Protein AF-A0A356AZB9-F1 (afdb_monomer)

Mean predicted aligned error: 3.74 Å

pLDDT: mean 94.01, std 7.33, range [45.84, 98.81]

Secondary structure (DSSP, 8-state):
-----EEEEEEEEETTEEEEEEEESSSS-EEEEEEETTEEEEEEEE--SS-EEEEEE-TTS-EEEEEETTSEEEEEETT--EEEEEE-SS-EEEEEEETTEEEEEESSSEEEEE-TT--EEEEEEPSPEEEEEEETTEEEEEETTEEEEEE-

Structure (mmCIF, N/CA/C/O backbone):
data_AF-A0A356AZB9-F1
#
_entry.id   AF-A0A356AZB9-F1
#
loop_
_atom_site.group_PDB
_atom_site.id
_atom_site.type_symbol
_atom_site.label_atom_id
_atom_site.label_alt_id
_atom_site.label_comp_id
_atom_site.label_asym_id
_atom_site.label_entity_id
_atom_site.label_seq_id
_atom_site.pdbx_PDB_ins_code
_atom_site.Cartn_x
_atom_site.Cartn_y
_atom_site.Cartn_z
_atom_site.occupancy
_atom_site.B_iso_or_equiv
_atom_site.auth_seq_id
_atom_site.auth_comp_id
_atom_site.auth_asym_id
_atom_site.auth_atom_id
_atom_site.pdbx_PDB_model_num
ATOM 1 N N . MET A 1 1 ? 9.689 24.188 9.886 1.00 45.84 1 MET A N 1
ATOM 2 C CA . MET A 1 1 ? 8.576 23.327 10.342 1.00 45.84 1 MET A CA 1
ATOM 3 C C . MET A 1 1 ? 8.282 22.352 9.211 1.00 45.84 1 MET A C 1
ATOM 5 O O . MET A 1 1 ? 7.921 22.813 8.139 1.00 45.84 1 MET A O 1
ATOM 9 N N . TRP A 1 2 ? 8.555 21.053 9.370 1.00 54.41 2 TRP A N 1
ATOM 10 C CA . TRP A 1 2 ? 8.204 20.075 8.331 1.00 54.41 2 TRP A CA 1
ATOM 11 C C . TRP A 1 2 ? 6.684 19.908 8.325 1.00 54.41 2 TRP A C 1
ATOM 13 O O . TRP A 1 2 ? 6.097 19.591 9.357 1.00 54.41 2 TRP A O 1
ATOM 23 N N . LEU A 1 3 ? 6.050 20.179 7.185 1.00 58.34 3 LEU A N 1
ATOM 24 C CA . LEU A 1 3 ? 4.617 19.979 7.004 1.00 58.34 3 LEU A CA 1
ATOM 25 C C . LEU A 1 3 ? 4.325 18.477 7.036 1.00 58.34 3 LEU A C 1
ATOM 27 O O . LEU A 1 3 ? 4.730 17.725 6.145 1.00 58.34 3 LEU A O 1
ATOM 31 N N . SER A 1 4 ? 3.619 18.060 8.084 1.00 68.25 4 SER A N 1
ATOM 32 C CA . SER A 1 4 ? 2.974 16.756 8.180 1.00 68.25 4 SER A CA 1
ATOM 33 C C . SER A 1 4 ? 2.052 16.566 6.978 1.00 68.25 4 SER A C 1
ATOM 35 O O . SER A 1 4 ? 0.969 17.150 6.947 1.00 68.25 4 SER A O 1
ATOM 37 N N . THR A 1 5 ? 2.459 15.754 6.004 1.00 82.75 5 THR A N 1
ATOM 38 C CA . THR A 1 5 ? 1.634 15.479 4.822 1.00 82.75 5 THR A CA 1
ATOM 39 C C . THR A 1 5 ? 1.202 14.022 4.841 1.00 82.75 5 THR A C 1
ATOM 41 O O . THR A 1 5 ? 2.035 13.119 4.955 1.00 82.75 5 THR A O 1
ATOM 44 N N . ILE A 1 6 ? -0.108 13.795 4.742 1.00 91.19 6 ILE A N 1
ATOM 45 C CA . ILE A 1 6 ? -0.651 12.481 4.400 1.00 91.19 6 ILE A CA 1
ATOM 46 C C . ILE A 1 6 ? -0.339 12.269 2.920 1.00 91.19 6 ILE A C 1
ATOM 48 O O . ILE A 1 6 ? -0.863 12.984 2.071 1.00 91.19 6 ILE A O 1
ATOM 52 N N . ASN A 1 7 ? 0.534 11.313 2.613 1.00 93.50 7 ASN A N 1
ATOM 53 C CA . ASN A 1 7 ? 0.900 11.000 1.229 1.00 93.50 7 ASN A CA 1
ATOM 54 C C . ASN A 1 7 ? -0.081 10.016 0.596 1.00 93.50 7 ASN A C 1
ATOM 56 O O . ASN A 1 7 ? -0.249 10.002 -0.617 1.00 93.50 7 ASN A O 1
ATOM 60 N N . SER A 1 8 ? -0.702 9.167 1.415 1.00 95.94 8 SER A N 1
ATOM 61 C CA . SER A 1 8 ? -1.647 8.156 0.961 1.00 95.94 8 SER A CA 1
ATOM 62 C C . SER A 1 8 ? -2.610 7.796 2.080 1.00 95.94 8 SER A C 1
ATOM 64 O O . SER A 1 8 ? -2.271 7.894 3.262 1.00 95.94 8 SER A O 1
ATOM 66 N N . HIS A 1 9 ? -3.813 7.393 1.699 1.00 96.56 9 HIS A N 1
ATOM 67 C CA . HIS A 1 9 ? -4.819 6.887 2.609 1.00 96.56 9 HIS A CA 1
ATOM 68 C C . HIS A 1 9 ? -5.645 5.804 1.921 1.00 96.56 9 HIS A C 1
ATOM 70 O O . HIS A 1 9 ? -5.779 5.808 0.698 1.00 96.56 9 HIS A O 1
ATOM 76 N N . ALA A 1 10 ? -6.221 4.915 2.720 1.00 97.44 10 ALA A N 1
ATOM 77 C CA . ALA A 1 10 ? -7.287 4.023 2.292 1.00 97.44 10 ALA A CA 1
ATOM 78 C C . ALA A 1 10 ? -8.391 4.036 3.351 1.00 97.44 10 ALA A C 1
ATOM 80 O O . ALA A 1 10 ? -8.122 4.234 4.540 1.00 97.44 10 ALA A O 1
ATOM 81 N N . ILE A 1 11 ? -9.633 3.887 2.902 1.00 96.88 11 ILE A N 1
ATOM 82 C CA . ILE A 1 11 ? -10.820 4.018 3.740 1.00 96.88 11 ILE A CA 1
ATOM 83 C C . ILE A 1 11 ? -11.720 2.817 3.501 1.00 96.88 11 ILE A C 1
ATOM 85 O O . ILE A 1 11 ? -11.988 2.469 2.354 1.00 96.88 11 ILE A O 1
ATOM 89 N N . ILE A 1 12 ? -12.221 2.240 4.587 1.00 96.62 12 ILE A N 1
ATOM 90 C CA . ILE A 1 12 ? -13.249 1.200 4.566 1.00 96.62 12 ILE A CA 1
ATOM 91 C C . ILE A 1 12 ? -14.363 1.580 5.540 1.00 96.62 12 ILE A C 1
ATOM 93 O O . ILE A 1 12 ? -14.138 2.324 6.499 1.00 96.62 12 ILE A O 1
ATOM 97 N N . THR A 1 13 ? -15.577 1.103 5.280 1.00 95.31 13 THR A N 1
ATOM 98 C CA . THR A 1 13 ? -16.745 1.367 6.130 1.00 95.31 13 THR A CA 1
ATOM 99 C C . THR A 1 13 ? -17.332 0.048 6.606 1.00 95.31 13 THR A C 1
ATOM 101 O O . THR A 1 13 ? -17.682 -0.798 5.790 1.00 95.31 13 THR A O 1
ATOM 104 N N . GLU A 1 14 ? -17.467 -0.103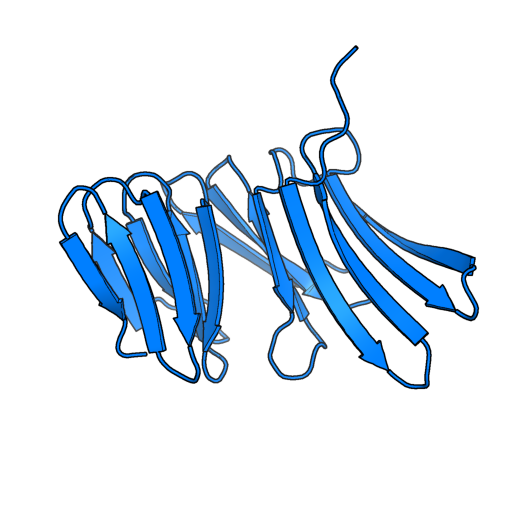 7.920 1.00 91.50 14 GLU A N 1
ATOM 105 C CA . GLU A 1 14 ? -17.983 -1.300 8.590 1.00 91.50 14 GLU A CA 1
ATOM 106 C C . GLU A 1 14 ? -18.903 -0.852 9.729 1.00 91.50 14 GLU A C 1
ATOM 108 O O . GLU A 1 14 ? -18.530 0.021 10.509 1.00 91.50 14 GLU A O 1
ATOM 113 N N . ASP A 1 15 ? -20.117 -1.397 9.833 1.00 88.62 15 ASP A N 1
ATOM 114 C CA . ASP A 1 15 ? -21.048 -1.117 10.941 1.00 88.62 15 ASP A CA 1
ATOM 115 C C . ASP A 1 15 ? -21.248 0.378 11.271 1.00 88.62 15 ASP A C 1
ATOM 117 O O . ASP A 1 15 ? -21.323 0.782 12.433 1.00 88.62 15 ASP A O 1
ATOM 121 N N . LYS A 1 16 ? -21.346 1.224 10.233 1.00 89.12 16 LYS A N 1
ATOM 122 C CA . LYS A 1 16 ? -21.454 2.702 10.322 1.00 89.12 16 LYS A CA 1
ATOM 123 C C . LYS A 1 16 ? -20.214 3.410 10.886 1.00 89.12 16 LYS A C 1
ATOM 125 O O . LYS A 1 16 ? -20.247 4.627 11.072 1.00 89.12 16 LYS A O 1
ATOM 130 N N . LYS A 1 17 ? -19.130 2.679 11.129 1.00 93.88 17 LYS A N 1
ATOM 131 C CA . LYS A 1 17 ? -17.811 3.217 11.445 1.00 93.88 17 LYS A CA 1
ATOM 132 C C . LYS A 1 17 ? -16.975 3.283 10.182 1.00 93.88 17 LYS A C 1
ATOM 134 O O . LYS A 1 17 ? -17.122 2.475 9.268 1.00 93.88 17 LYS A O 1
ATOM 139 N N . VAL A 1 18 ? -16.072 4.247 10.158 1.00 96.38 18 VAL A N 1
ATOM 140 C CA . VAL A 1 18 ? -15.080 4.383 9.097 1.00 96.38 18 VAL A CA 1
ATOM 141 C C . VAL A 1 18 ? -13.728 4.007 9.671 1.00 96.38 18 VAL A C 1
ATOM 143 O O . VAL A 1 18 ? -13.322 4.563 10.689 1.00 96.38 18 VAL A O 1
ATOM 146 N N . LEU A 1 19 ? -13.011 3.098 9.024 1.00 97.06 19 LEU A N 1
ATOM 147 C CA . LEU A 1 19 ? -11.586 2.941 9.270 1.00 97.06 19 LEU A CA 1
ATOM 148 C C . LEU A 1 19 ? -10.807 3.672 8.191 1.00 97.06 19 LEU A C 1
ATOM 150 O O . LEU A 1 19 ? -11.063 3.509 7.001 1.00 97.06 19 LEU A O 1
ATOM 154 N N . MET A 1 20 ? -9.831 4.458 8.623 1.00 97.06 20 MET A N 1
ATOM 155 C CA . MET A 1 20 ? -8.921 5.187 7.757 1.00 97.06 20 MET A CA 1
ATOM 156 C C . MET A 1 20 ? -7.491 4.798 8.111 1.00 97.06 20 MET A C 1
ATOM 158 O O . MET A 1 20 ? -7.040 5.033 9.235 1.00 97.06 20 MET A O 1
ATOM 162 N N . VAL A 1 21 ? -6.771 4.224 7.151 1.00 98.19 21 VAL A N 1
ATOM 163 C CA . VAL A 1 21 ? -5.319 4.061 7.247 1.00 98.19 21 VAL A CA 1
ATOM 164 C C . VAL A 1 21 ? -4.635 5.210 6.517 1.00 98.19 21 VAL A C 1
ATOM 166 O O . VAL A 1 21 ? -5.041 5.570 5.415 1.00 98.19 21 VAL A O 1
ATOM 169 N N . CYS A 1 22 ? -3.597 5.782 7.124 1.00 96.81 22 CYS A N 1
ATOM 170 C CA . CYS A 1 22 ? -2.840 6.912 6.590 1.00 96.81 22 CYS A CA 1
ATOM 171 C C . CYS A 1 22 ? -1.343 6.601 6.548 1.00 96.81 22 CYS A C 1
ATOM 173 O O . CYS A 1 22 ? -0.756 6.212 7.561 1.00 96.81 22 CYS A O 1
ATOM 175 N N . GLY A 1 23 ? -0.723 6.867 5.399 1.00 97.19 23 GLY A N 1
ATOM 176 C CA . GLY A 1 23 ? 0.723 6.931 5.219 1.00 97.19 23 GLY A CA 1
ATOM 177 C C . GLY A 1 23 ? 1.223 8.377 5.198 1.00 97.19 23 GLY A C 1
ATOM 178 O O . GLY A 1 23 ? 0.662 9.224 4.504 1.00 97.19 23 GLY A O 1
ATOM 179 N N . MET A 1 24 ? 2.277 8.677 5.956 1.00 95.25 24 MET A N 1
ATOM 180 C CA . MET A 1 24 ? 2.810 10.029 6.166 1.00 95.25 24 MET A CA 1
ATOM 181 C C . MET A 1 24 ? 4.339 10.085 6.002 1.00 95.25 24 MET A C 1
ATOM 183 O O . MET A 1 24 ? 5.022 9.070 5.848 1.00 95.25 24 MET A O 1
ATOM 187 N N . ASN A 1 25 ? 4.900 11.298 6.018 1.00 92.62 25 ASN A N 1
ATOM 188 C CA . ASN A 1 25 ? 6.337 11.571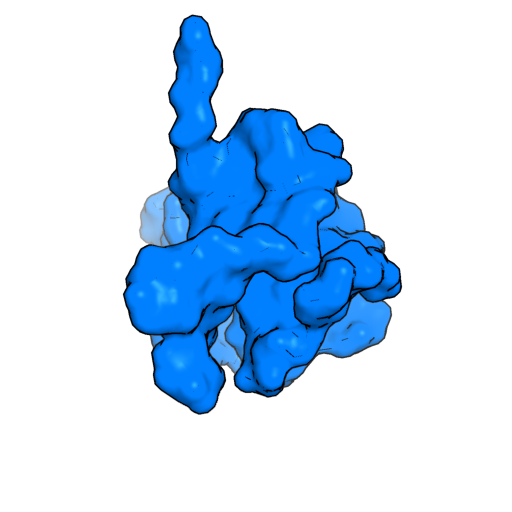 5.863 1.00 92.62 25 ASN A CA 1
ATOM 189 C C . ASN A 1 25 ? 7.087 11.939 7.155 1.00 92.62 25 ASN A C 1
ATOM 191 O O . ASN A 1 25 ? 8.258 12.301 7.076 1.00 92.62 25 ASN A O 1
ATOM 195 N N . TYR A 1 26 ? 6.459 11.841 8.326 1.00 85.62 26 TYR A N 1
ATOM 196 C CA . TYR A 1 26 ? 7.057 12.255 9.597 1.00 85.62 26 TYR A CA 1
ATOM 197 C C . TYR A 1 26 ? 6.606 11.350 10.753 1.00 85.62 26 TYR A C 1
ATOM 199 O O . TYR A 1 26 ? 5.556 10.713 10.676 1.00 85.62 26 TYR A O 1
ATOM 207 N N . ALA A 1 27 ? 7.403 11.331 11.829 1.00 85.19 27 ALA A N 1
ATOM 208 C CA . ALA A 1 27 ? 7.108 10.673 13.105 1.00 85.19 27 ALA A CA 1
ATOM 209 C C . ALA A 1 27 ? 6.513 9.254 12.958 1.00 85.19 27 ALA A C 1
ATOM 211 O O . ALA A 1 27 ? 7.123 8.376 12.344 1.00 85.19 27 ALA A O 1
ATOM 212 N N . LYS A 1 28 ? 5.343 9.020 13.564 1.00 92.12 28 LYS A N 1
ATOM 213 C CA . LYS A 1 28 ? 4.553 7.799 13.416 1.00 92.12 28 LYS A CA 1
ATOM 214 C C . LYS A 1 28 ? 3.851 7.839 12.061 1.00 92.12 28 LYS A C 1
ATOM 216 O O . LYS A 1 28 ? 2.748 8.356 11.921 1.00 92.12 28 LYS A O 1
ATOM 221 N N . ASN A 1 29 ? 4.566 7.357 11.057 1.00 95.38 29 ASN A N 1
ATOM 222 C CA . ASN A 1 29 ? 4.280 7.545 9.642 1.00 95.38 29 ASN A CA 1
ATOM 223 C C . ASN A 1 29 ? 3.273 6.545 9.047 1.00 95.38 29 ASN A C 1
ATOM 225 O O . ASN A 1 29 ? 2.870 6.739 7.903 1.00 95.38 29 ASN A O 1
ATOM 229 N N . LEU A 1 30 ? 2.834 5.534 9.801 1.00 97.88 30 LEU A N 1
ATOM 230 C CA . LEU A 1 30 ? 1.667 4.704 9.483 1.00 97.88 30 LEU A CA 1
ATOM 231 C C . LEU A 1 30 ? 0.681 4.762 10.651 1.00 97.88 30 LEU A C 1
ATOM 233 O O . LEU A 1 30 ? 1.077 4.538 11.798 1.00 97.88 30 LEU A O 1
ATOM 237 N N . LYS A 1 31 ? -0.595 5.026 10.365 1.00 97.31 31 LYS A N 1
ATOM 238 C CA . LYS A 1 31 ? -1.646 5.109 11.385 1.00 97.31 31 LYS A CA 1
ATOM 239 C C . LYS A 1 31 ? -2.946 4.493 10.892 1.00 97.31 31 LYS A C 1
ATOM 241 O O . LYS A 1 31 ? -3.347 4.784 9.771 1.00 97.31 31 LYS A O 1
ATOM 246 N N . LEU A 1 32 ? -3.616 3.724 11.747 1.00 98.00 32 LEU A N 1
ATOM 247 C CA . LEU A 1 32 ? -5.007 3.313 11.561 1.00 98.00 32 LEU A CA 1
ATOM 248 C C . LEU A 1 32 ? -5.885 4.071 12.557 1.00 98.00 32 LEU A C 1
ATOM 250 O O . LEU A 1 32 ? -5.610 4.087 13.759 1.00 98.00 32 LEU A O 1
ATOM 254 N N . VAL A 1 33 ? -6.942 4.704 12.061 1.00 97.12 33 VAL A N 1
ATOM 255 C CA . VAL A 1 33 ? -7.912 5.465 12.853 1.00 97.12 33 VAL A CA 1
ATOM 256 C C . VAL A 1 33 ? -9.302 4.904 12.602 1.00 97.12 33 VAL A C 1
ATOM 258 O O . VAL A 1 33 ? -9.695 4.727 11.454 1.00 97.12 33 VAL A O 1
ATOM 261 N N . SER A 1 34 ? -10.055 4.662 13.671 1.00 96.69 34 SER A N 1
ATOM 262 C CA . SER A 1 34 ? -11.492 4.406 13.611 1.00 96.69 34 SER A CA 1
ATOM 263 C C . SER A 1 34 ? -12.244 5.701 13.858 1.00 96.69 34 SER A C 1
ATOM 265 O O . SER A 1 34 ? -11.956 6.398 14.825 1.00 96.69 34 SER A O 1
ATOM 267 N N . VAL A 1 35 ? -13.232 6.004 13.027 1.00 96.88 35 VAL A N 1
ATOM 268 C CA . VAL A 1 35 ? -14.119 7.155 13.175 1.00 96.88 35 VAL A CA 1
ATOM 269 C C . VAL A 1 35 ? -15.532 6.648 13.419 1.00 96.88 35 VAL A C 1
ATOM 271 O O . VAL A 1 35 ? -16.118 5.984 12.564 1.00 96.88 35 VAL A O 1
ATOM 274 N N . ASP A 1 36 ? -16.077 6.967 14.589 1.00 96.12 36 ASP A N 1
ATOM 275 C CA . ASP A 1 36 ? -17.455 6.657 14.972 1.00 96.12 36 ASP A CA 1
ATOM 276 C C . ASP A 1 36 ? -18.170 7.959 15.335 1.00 96.12 36 ASP A C 1
ATOM 278 O O . ASP A 1 36 ? -17.699 8.712 16.188 1.00 96.12 36 ASP A O 1
ATOM 282 N N . LYS A 1 37 ? -19.276 8.266 14.644 1.00 92.94 37 LYS A N 1
ATOM 283 C CA . LYS A 1 37 ? -20.059 9.506 14.831 1.00 92.94 37 LYS A CA 1
ATOM 284 C C . LYS A 1 37 ? -19.196 10.782 14.835 1.00 92.94 37 LYS A C 1
ATOM 2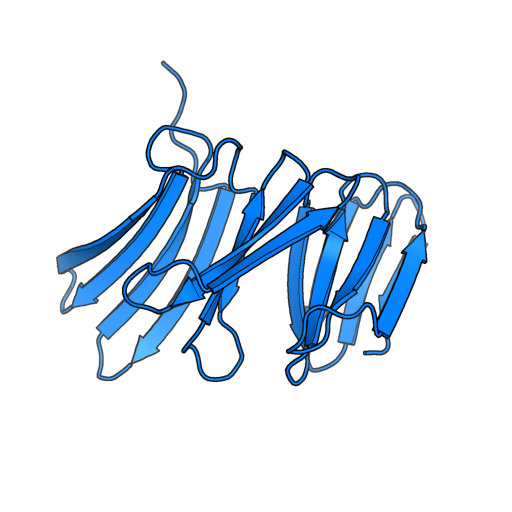86 O O . LYS A 1 37 ? -19.418 11.696 15.622 1.00 92.94 37 LYS A O 1
ATOM 291 N N . GLY A 1 38 ? -18.192 10.831 13.958 1.00 90.50 38 GLY A N 1
ATOM 292 C CA . GLY A 1 38 ? -17.264 11.962 13.831 1.00 90.50 38 GLY A CA 1
ATOM 293 C C . GLY A 1 38 ? -16.124 11.987 14.855 1.00 90.50 38 GLY A C 1
ATOM 294 O O . GLY A 1 38 ? -15.266 12.863 14.777 1.00 90.50 38 GLY A O 1
ATOM 295 N N . ILE A 1 39 ? -16.065 11.028 15.781 1.00 93.62 39 ILE A N 1
ATOM 296 C CA . ILE A 1 39 ? -14.998 10.919 16.778 1.00 93.62 39 ILE A CA 1
ATOM 297 C C . ILE A 1 39 ? -13.943 9.934 16.276 1.00 93.62 39 ILE A C 1
ATOM 299 O O . ILE A 1 39 ? -14.205 8.739 16.137 1.00 93.62 39 ILE A O 1
ATOM 303 N N . GLY A 1 40 ? -12.740 10.444 16.011 1.00 95.06 40 GLY A N 1
ATOM 304 C CA . GLY A 1 40 ? -11.584 9.645 15.612 1.00 95.06 40 GLY A CA 1
ATOM 305 C C . GLY A 1 40 ? -10.830 9.073 16.813 1.00 95.06 40 GLY A C 1
ATOM 306 O O . GLY A 1 40 ? -10.421 9.813 17.702 1.00 95.06 40 GLY A O 1
ATOM 307 N N . THR A 1 41 ? -10.590 7.765 16.811 1.00 96.38 41 THR A N 1
ATOM 308 C CA . THR A 1 41 ? -9.764 7.049 17.790 1.00 96.38 41 THR A CA 1
ATOM 309 C C . THR A 1 41 ? -8.644 6.317 17.061 1.00 96.38 41 THR A C 1
ATOM 311 O O . THR A 1 41 ? -8.889 5.579 16.107 1.00 96.38 41 THR A O 1
ATOM 314 N N . THR A 1 42 ? -7.399 6.521 17.492 1.00 97.06 42 THR A N 1
ATOM 315 C CA . THR A 1 42 ? -6.250 5.778 16.957 1.00 97.06 42 THR A CA 1
ATOM 316 C C . THR A 1 42 ? -6.362 4.312 17.363 1.00 97.06 42 THR A C 1
ATOM 318 O O . THR A 1 42 ? -6.388 4.019 18.554 1.00 97.06 42 THR A O 1
ATOM 321 N N . VAL A 1 43 ? -6.389 3.405 16.387 1.00 97.44 43 VAL A N 1
ATOM 322 C CA . VAL A 1 43 ? -6.305 1.958 16.631 1.00 97.44 43 VAL A CA 1
ATOM 323 C C . VAL A 1 43 ? -4.846 1.564 16.846 1.00 97.44 43 VAL A C 1
ATOM 325 O O . VAL A 1 43 ? -4.511 0.961 17.859 1.00 97.44 43 VAL A O 1
ATOM 328 N N . PHE A 1 44 ? -3.959 1.972 15.934 1.00 98.25 44 PHE A N 1
ATOM 329 C CA . PHE A 1 44 ? -2.515 1.830 16.109 1.00 98.25 44 PHE A CA 1
ATOM 330 C C . PHE A 1 44 ? -1.738 2.915 15.359 1.00 98.25 44 PHE A C 1
ATOM 332 O O . PHE A 1 44 ? -2.248 3.565 14.443 1.00 98.25 44 PHE A O 1
ATOM 339 N N . GLU A 1 45 ? -0.462 3.053 15.717 1.00 97.44 45 GLU A N 1
ATOM 340 C CA . GLU A 1 45 ? 0.508 3.886 15.011 1.00 97.44 45 GLU A CA 1
ATOM 341 C C . GLU A 1 45 ? 1.907 3.240 14.997 1.00 97.44 45 GLU A C 1
ATOM 343 O O . GLU A 1 45 ? 2.327 2.598 15.965 1.00 97.44 45 GLU A O 1
ATOM 348 N N . LYS A 1 46 ? 2.651 3.393 13.896 1.00 97.88 46 LYS A N 1
ATOM 349 C CA . LYS A 1 46 ? 3.986 2.797 13.697 1.00 97.88 46 LYS A CA 1
ATOM 350 C C . LYS A 1 46 ? 4.963 3.796 13.089 1.00 97.88 46 LYS A C 1
ATOM 352 O O . LYS A 1 46 ? 4.558 4.769 12.461 1.00 97.88 46 LYS A O 1
ATOM 357 N N . ASN A 1 47 ? 6.256 3.535 13.278 1.00 96.88 47 ASN A N 1
ATOM 358 C CA . ASN A 1 47 ? 7.337 4.211 12.564 1.00 96.88 47 ASN A CA 1
ATOM 359 C C . ASN A 1 47 ? 8.063 3.187 11.683 1.00 96.88 47 ASN A C 1
ATOM 361 O O . ASN A 1 47 ? 8.681 2.267 12.210 1.00 96.88 47 ASN A O 1
ATOM 365 N N . LEU A 1 48 ? 7.964 3.347 10.363 1.00 96.38 48 LEU A N 1
ATOM 366 C CA . LEU A 1 48 ? 8.460 2.390 9.370 1.00 96.38 48 LEU A CA 1
ATOM 367 C C . LEU A 1 48 ? 9.827 2.764 8.766 1.00 96.38 48 LEU A C 1
ATOM 369 O O . LEU A 1 48 ? 10.207 2.227 7.732 1.00 96.38 48 LEU A O 1
ATOM 373 N N . GLY A 1 49 ? 10.568 3.713 9.353 1.00 93.00 49 GLY A N 1
ATOM 374 C CA . GLY A 1 49 ? 11.951 4.019 8.937 1.00 93.00 49 GLY A CA 1
ATOM 375 C C . GLY A 1 49 ? 12.113 4.704 7.567 1.00 93.00 49 GLY A C 1
ATOM 376 O O . GLY A 1 49 ? 13.231 4.956 7.120 1.00 93.00 49 GLY A O 1
ATOM 377 N N . GLY A 1 50 ? 11.012 5.054 6.904 1.00 93.62 50 GLY A N 1
ATOM 378 C CA . GLY A 1 50 ? 10.976 5.801 5.649 1.00 93.62 50 GLY A C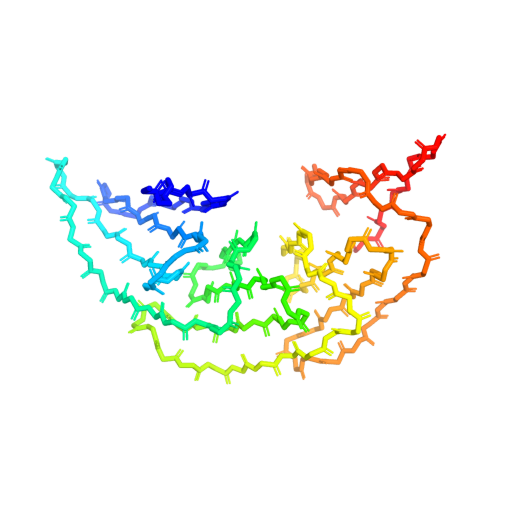A 1
ATOM 379 C C . GLY A 1 50 ? 9.653 6.545 5.496 1.00 93.62 50 GLY A C 1
ATOM 380 O O . GLY A 1 50 ? 8.759 6.425 6.326 1.00 93.62 50 GLY A O 1
ATOM 381 N N . THR A 1 51 ? 9.496 7.331 4.437 1.00 96.00 51 THR A N 1
ATOM 382 C CA . THR A 1 51 ? 8.192 7.934 4.144 1.00 96.00 51 THR A CA 1
ATOM 383 C C . THR A 1 51 ? 7.236 6.842 3.695 1.00 96.00 51 THR A C 1
ATOM 385 O O . THR A 1 51 ? 7.558 6.142 2.738 1.00 96.00 51 THR A O 1
ATOM 388 N N . VAL A 1 52 ? 6.063 6.727 4.313 1.00 98.06 52 VAL A N 1
ATOM 389 C CA . VAL A 1 52 ? 5.009 5.846 3.800 1.00 98.06 52 VAL A CA 1
ATOM 390 C C . VAL A 1 52 ? 4.376 6.551 2.605 1.00 98.06 52 VAL A C 1
ATOM 392 O O . VAL A 1 52 ? 3.769 7.614 2.746 1.00 98.06 52 VAL A O 1
ATOM 395 N N . GLN A 1 53 ? 4.629 6.015 1.414 1.00 97.38 53 GLN A N 1
ATOM 396 C CA . GLN A 1 53 ? 4.229 6.605 0.134 1.00 97.38 53 GLN A CA 1
ATOM 397 C C . GLN A 1 53 ? 2.848 6.120 -0.301 1.00 97.38 53 GLN A C 1
ATOM 399 O O . GLN A 1 53 ? 2.141 6.835 -1.000 1.00 97.38 53 GLN A O 1
ATOM 404 N N . THR A 1 54 ? 2.471 4.911 0.107 1.00 98.12 54 THR A N 1
ATOM 405 C CA . THR A 1 54 ? 1.253 4.242 -0.341 1.00 98.12 54 THR A CA 1
ATOM 406 C C . THR A 1 54 ? 0.770 3.270 0.728 1.00 98.12 54 THR A C 1
ATOM 408 O O . THR A 1 54 ? 1.587 2.653 1.418 1.00 98.12 54 THR A O 1
ATOM 411 N N . VAL A 1 55 ? -0.547 3.175 0.893 1.00 98.56 55 VAL A N 1
ATOM 412 C CA . VAL A 1 55 ? -1.214 2.211 1.769 1.00 98.56 55 VAL A CA 1
ATOM 413 C C . VAL A 1 55 ? -2.432 1.628 1.060 1.00 98.56 55 VAL A C 1
ATOM 415 O O . VAL A 1 55 ? -3.073 2.323 0.271 1.00 98.56 55 VAL A O 1
ATOM 418 N N . CYS A 1 56 ? -2.772 0.380 1.362 1.00 97.94 56 CYS A N 1
ATOM 419 C CA . CYS A 1 56 ? -4.038 -0.230 0.963 1.00 97.94 56 CYS A CA 1
ATOM 420 C C . CYS A 1 56 ? -4.447 -1.331 1.948 1.00 97.94 56 CYS A C 1
ATOM 422 O O . CYS A 1 56 ? -3.647 -1.764 2.779 1.00 97.94 56 CYS A O 1
ATOM 424 N N . PHE A 1 57 ? -5.701 -1.758 1.845 1.00 97.50 57 PHE A N 1
ATOM 425 C CA . PHE A 1 57 ? -6.192 -2.983 2.464 1.00 97.50 57 PHE A CA 1
ATOM 426 C C . PHE A 1 57 ? -6.152 -4.127 1.441 1.00 97.50 57 PHE A C 1
ATOM 428 O O . PHE A 1 57 ? -6.144 -3.866 0.233 1.00 97.50 57 PHE A O 1
ATOM 435 N N . ASN A 1 58 ? -6.123 -5.370 1.918 1.00 96.06 58 ASN A N 1
ATOM 436 C CA . ASN A 1 58 ? -6.507 -6.527 1.108 1.00 96.06 58 ASN A CA 1
ATOM 437 C C . ASN A 1 58 ? -8.035 -6.606 0.931 1.00 96.06 58 ASN A C 1
ATOM 439 O O . ASN A 1 58 ? -8.772 -5.817 1.519 1.00 96.06 58 ASN A O 1
ATOM 443 N N . ASP A 1 59 ? -8.505 -7.548 0.111 1.00 93.25 59 ASP A N 1
ATOM 444 C CA . ASP A 1 59 ? -9.907 -7.595 -0.330 1.00 93.25 59 ASP A CA 1
ATOM 445 C C . ASP A 1 59 ? -10.907 -7.840 0.819 1.00 93.25 59 ASP A C 1
ATOM 447 O O . ASP A 1 59 ? -12.007 -7.285 0.807 1.00 93.25 59 ASP A O 1
ATOM 451 N N . ASP A 1 60 ? -10.520 -8.601 1.851 1.00 94.75 60 ASP A N 1
ATOM 452 C CA . ASP A 1 60 ? -11.335 -8.831 3.057 1.00 94.75 60 ASP A CA 1
ATOM 453 C C . ASP A 1 60 ? -11.075 -7.817 4.191 1.00 94.75 60 ASP A C 1
ATOM 455 O O . ASP A 1 60 ? -11.666 -7.906 5.269 1.00 94.75 60 ASP A O 1
ATOM 459 N N . ASN A 1 61 ? -10.207 -6.834 3.945 1.00 95.75 61 ASN A N 1
ATOM 460 C CA . ASN A 1 61 ? -9.789 -5.791 4.879 1.00 95.75 61 ASN A CA 1
ATOM 461 C C . ASN A 1 61 ? -9.107 -6.270 6.176 1.00 95.75 61 ASN A C 1
ATOM 463 O O . ASN A 1 61 ? -8.973 -5.487 7.125 1.00 95.75 61 ASN A O 1
ATOM 467 N N . SER A 1 62 ? -8.664 -7.526 6.254 1.00 96.12 62 SER A N 1
ATOM 468 C CA . SER A 1 62 ? -7.962 -8.065 7.425 1.00 96.12 62 SER A CA 1
ATOM 469 C C . SER A 1 62 ? -6.494 -7.628 7.511 1.00 96.12 62 SER A C 1
ATOM 471 O O . SER A 1 62 ? -5.943 -7.541 8.615 1.00 96.12 62 SER A O 1
ATOM 473 N N . ILE A 1 63 ? -5.877 -7.292 6.373 1.00 97.69 63 ILE A N 1
ATOM 474 C CA . ILE A 1 63 ? -4.469 -6.906 6.251 1.00 97.69 63 ILE A CA 1
ATOM 475 C C . ILE A 1 63 ? -4.347 -5.480 5.715 1.00 97.69 63 ILE A C 1
ATOM 477 O O . ILE A 1 63 ? -5.028 -5.067 4.779 1.00 97.69 63 ILE A O 1
ATOM 481 N N . ILE A 1 64 ? -3.414 -4.734 6.299 1.00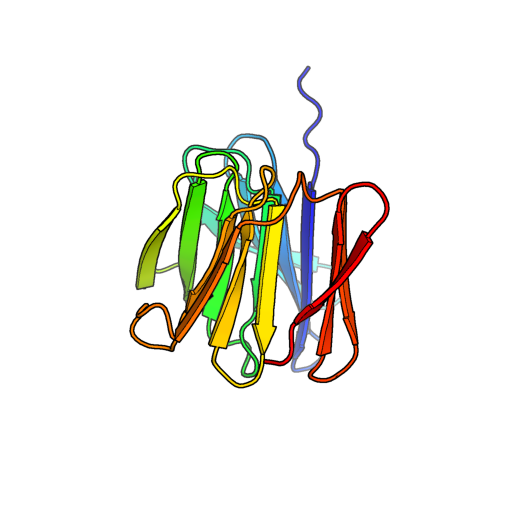 98.62 64 ILE A N 1
ATOM 482 C CA . ILE A 1 64 ? -2.988 -3.409 5.860 1.00 98.62 64 ILE A CA 1
ATOM 483 C C . ILE A 1 64 ? -1.589 -3.518 5.273 1.00 98.62 64 ILE A C 1
ATOM 485 O O . ILE A 1 64 ? -0.649 -3.916 5.965 1.00 98.62 64 ILE A O 1
ATOM 489 N N . TYR A 1 65 ? -1.430 -3.078 4.030 1.00 98.69 65 TYR A N 1
ATOM 490 C CA . TYR A 1 65 ? -0.132 -2.969 3.380 1.00 98.69 65 TYR A CA 1
ATOM 491 C C . TYR A 1 65 ? 0.364 -1.524 3.382 1.00 98.69 65 TYR A C 1
ATOM 493 O O . TYR A 1 65 ? -0.408 -0.577 3.213 1.00 98.69 65 TYR A O 1
ATOM 501 N N . ALA A 1 66 ? 1.674 -1.350 3.539 1.00 98.69 66 ALA A N 1
ATOM 502 C CA . ALA A 1 66 ? 2.342 -0.058 3.488 1.00 98.69 66 ALA A CA 1
ATOM 503 C C . ALA A 1 66 ? 3.622 -0.141 2.651 1.00 98.69 66 ALA A C 1
ATOM 505 O O . ALA A 1 66 ? 4.527 -0.915 2.956 1.00 98.69 66 ALA A O 1
ATOM 506 N N . GLY A 1 67 ? 3.715 0.697 1.619 1.00 98.56 67 GLY A N 1
ATOM 507 C CA . GLY A 1 67 ? 4.909 0.857 0.793 1.00 98.56 67 GLY A CA 1
ATOM 508 C C . GLY A 1 67 ? 5.704 2.089 1.210 1.00 98.56 67 GLY A C 1
ATOM 509 O O . GLY A 1 67 ? 5.152 3.193 1.293 1.00 98.56 67 GLY A O 1
ATOM 510 N N . ILE A 1 68 ? 7.005 1.924 1.463 1.00 98.06 68 ILE A N 1
ATOM 511 C CA . ILE A 1 68 ? 7.864 3.008 1.953 1.00 98.06 68 ILE A CA 1
ATOM 512 C C . ILE A 1 68 ? 8.905 3.471 0.934 1.00 98.06 68 ILE A C 1
ATOM 514 O O . ILE A 1 68 ? 9.370 2.725 0.074 1.00 98.06 68 ILE A O 1
ATOM 518 N N . SER A 1 69 ? 9.352 4.718 1.089 1.00 97.25 69 SER A N 1
ATOM 519 C CA . SER A 1 69 ? 10.325 5.345 0.191 1.00 97.25 69 SER A CA 1
ATOM 520 C C . SER A 1 69 ? 11.705 4.682 0.182 1.00 97.25 69 SER A C 1
ATOM 522 O O . SER A 1 69 ? 12.476 4.934 -0.742 1.00 97.25 69 SER A O 1
ATOM 524 N N . LYS A 1 70 ? 12.007 3.847 1.183 1.00 96.94 70 LYS A N 1
ATOM 525 C CA . LYS A 1 70 ? 13.238 3.052 1.300 1.00 96.94 70 LYS A CA 1
ATOM 526 C C . LYS A 1 70 ? 13.162 1.678 0.623 1.00 96.94 70 LYS A C 1
ATOM 528 O O . LYS A 1 70 ? 14.117 0.924 0.733 1.00 96.94 70 LYS A O 1
ATOM 533 N N . GLY A 1 71 ? 12.063 1.382 -0.070 1.00 97.69 71 GLY A N 1
ATOM 534 C CA . GLY A 1 71 ? 11.930 0.153 -0.847 1.00 97.69 71 GLY A CA 1
ATOM 535 C C . GLY A 1 71 ? 11.542 -1.058 -0.025 1.00 97.69 71 GLY A C 1
ATOM 536 O O . GLY A 1 71 ? 12.012 -2.155 -0.277 1.00 97.69 71 GLY A O 1
ATOM 537 N N . SER A 1 72 ? 10.662 -0.876 0.955 1.00 98.00 72 SER A N 1
ATOM 538 C CA . SER A 1 72 ? 10.020 -2.006 1.620 1.00 98.00 72 SER A CA 1
ATOM 539 C C . SER A 1 72 ? 8.511 -1.917 1.474 1.00 98.00 72 SER A C 1
ATOM 541 O O . SER A 1 72 ? 7.930 -0.828 1.508 1.00 98.00 72 SER A O 1
ATOM 543 N N . VAL A 1 73 ? 7.889 -3.080 1.348 1.00 98.56 73 VAL A N 1
ATOM 544 C CA . VAL A 1 73 ? 6.462 -3.291 1.562 1.00 98.56 73 VAL A CA 1
ATOM 545 C C . VAL A 1 73 ? 6.316 -4.034 2.879 1.00 98.56 73 VAL A C 1
ATOM 547 O O . VAL A 1 73 ? 7.010 -5.021 3.112 1.00 98.56 73 VAL A O 1
ATOM 550 N N . LEU A 1 74 ? 5.461 -3.529 3.760 1.00 98.69 74 LEU A N 1
ATOM 551 C CA . LEU A 1 74 ? 5.203 -4.110 5.071 1.00 98.69 74 LEU A CA 1
ATOM 552 C C . LEU A 1 74 ? 3.716 -4.427 5.196 1.00 98.69 74 LEU A C 1
ATOM 554 O O . LEU A 1 74 ? 2.888 -3.602 4.808 1.00 98.69 74 LEU A O 1
ATOM 558 N N . ALA A 1 75 ? 3.400 -5.582 5.774 1.00 98.69 75 ALA A N 1
ATOM 559 C CA . ALA A 1 75 ? 2.039 -6.001 6.078 1.00 98.69 75 ALA A CA 1
ATOM 560 C C . ALA A 1 75 ? 1.784 -6.003 7.587 1.00 98.69 75 ALA A C 1
ATOM 562 O O . ALA A 1 75 ? 2.637 -6.417 8.382 1.00 98.69 75 ALA A O 1
ATOM 563 N N . PHE A 1 76 ? 0.593 -5.555 7.969 1.00 98.81 76 PHE A N 1
ATOM 564 C CA . PHE A 1 76 ? 0.127 -5.525 9.348 1.00 98.81 76 PHE A CA 1
ATOM 565 C C . PHE A 1 76 ? -1.297 -6.054 9.445 1.00 98.81 76 PHE A C 1
ATOM 567 O O . PHE A 1 76 ? -2.096 -5.828 8.539 1.00 98.81 76 PHE A O 1
ATOM 574 N N . ASP A 1 77 ? -1.636 -6.687 10.563 1.00 98.50 77 ASP A N 1
ATOM 575 C CA . ASP A 1 77 ? -3.041 -6.912 10.898 1.00 98.50 77 ASP A CA 1
ATOM 576 C C . ASP A 1 77 ? -3.717 -5.613 11.386 1.00 98.50 77 ASP A C 1
ATOM 578 O O . ASP A 1 77 ? -3.082 -4.568 11.586 1.00 98.50 77 ASP A O 1
ATOM 582 N N . ARG A 1 78 ? -5.031 -5.674 11.628 1.00 96.56 78 ARG A N 1
ATOM 583 C CA . ARG A 1 78 ? -5.821 -4.531 12.124 1.00 96.56 78 ARG A CA 1
ATOM 584 C C . ARG A 1 78 ? -5.449 -4.066 13.536 1.00 96.56 78 ARG A C 1
ATOM 586 O O . ARG A 1 78 ? -5.795 -2.945 13.908 1.00 96.56 78 ARG A O 1
ATOM 593 N N . SER A 1 79 ? -4.746 -4.885 14.313 1.00 97.50 79 SER A N 1
ATOM 594 C CA . SER A 1 79 ? -4.198 -4.518 15.624 1.00 97.50 79 SER A CA 1
ATOM 595 C C . SER A 1 79 ? -2.803 -3.886 15.518 1.00 97.50 79 SER A C 1
ATOM 597 O O . SER A 1 79 ? -2.264 -3.396 16.511 1.00 97.50 79 SER A O 1
ATOM 599 N N . GLY A 1 80 ? -2.224 -3.845 14.316 1.00 98.06 80 GLY A N 1
ATOM 600 C CA . GLY A 1 80 ? -0.894 -3.315 14.053 1.00 98.06 80 GLY A CA 1
ATOM 601 C C . GLY A 1 80 ? 0.226 -4.307 14.367 1.00 98.06 80 GLY A C 1
ATOM 602 O O . GLY A 1 80 ? 1.375 -3.882 14.536 1.00 98.06 80 GLY A O 1
ATOM 603 N N . ASN A 1 81 ? -0.056 -5.604 14.480 1.00 98.50 81 ASN A N 1
ATOM 604 C CA . ASN A 1 81 ? 0.992 -6.616 14.555 1.00 98.50 81 ASN A CA 1
ATOM 605 C C . ASN A 1 81 ? 1.644 -6.760 13.183 1.00 98.50 81 ASN A C 1
ATOM 607 O O . ASN A 1 81 ? 0.969 -6.745 12.158 1.00 98.50 81 ASN A O 1
ATOM 611 N N . HIS A 1 82 ? 2.971 -6.847 13.166 1.00 98.50 82 HIS A N 1
ATOM 612 C CA . HIS A 1 82 ? 3.718 -7.039 11.931 1.00 98.50 82 HIS A CA 1
ATOM 613 C C . HIS A 1 82 ? 3.549 -8.480 11.450 1.00 98.50 82 HIS A C 1
ATOM 615 O O . HIS A 1 82 ? 3.787 -9.401 12.228 1.00 98.50 82 HIS A O 1
ATOM 621 N N . LEU A 1 83 ? 3.157 -8.653 10.189 1.00 98.50 83 LEU A N 1
ATOM 622 C CA . LEU A 1 83 ? 2.980 -9.969 9.578 1.00 98.50 83 LEU A CA 1
ATOM 623 C C . LEU A 1 83 ? 4.217 -10.356 8.768 1.00 98.50 83 LEU A C 1
ATOM 625 O O . LEU A 1 83 ? 4.800 -11.410 8.999 1.00 98.50 83 LEU A O 1
ATOM 629 N N . TRP A 1 84 ? 4.640 -9.479 7.857 1.00 98.50 84 TRP A N 1
ATOM 630 C CA . TRP A 1 84 ? 5.816 -9.696 7.019 1.00 98.50 84 TRP A CA 1
ATOM 631 C C . TRP A 1 84 ? 6.349 -8.390 6.420 1.00 98.50 84 TRP A C 1
ATOM 633 O O . TRP A 1 84 ? 5.669 -7.355 6.392 1.00 98.50 84 TRP A O 1
ATOM 643 N N . GLN A 1 85 ? 7.578 -8.456 5.903 1.00 98.12 85 GLN A N 1
ATOM 644 C CA . GLN A 1 85 ? 8.213 -7.407 5.110 1.00 98.12 85 GLN A CA 1
ATOM 645 C C . GLN A 1 85 ? 8.848 -8.003 3.851 1.00 98.12 85 GLN A C 1
ATOM 647 O O . GLN A 1 85 ? 9.542 -9.012 3.922 1.00 98.12 85 GLN A O 1
ATOM 652 N N . TYR A 1 86 ? 8.689 -7.306 2.728 1.00 98.38 86 TYR A N 1
ATOM 653 C CA . TYR A 1 86 ? 9.379 -7.594 1.477 1.00 98.38 86 TYR A CA 1
ATOM 654 C C . TYR A 1 86 ? 10.186 -6.375 1.027 1.00 98.38 86 TYR A C 1
ATOM 656 O O . TYR A 1 86 ? 9.668 -5.255 1.027 1.00 98.38 86 TYR A O 1
ATOM 664 N N . SER A 1 87 ? 11.447 -6.570 0.645 1.00 97.69 87 SER A N 1
ATOM 665 C CA . SER A 1 87 ? 12.319 -5.486 0.186 1.00 97.69 87 SER A CA 1
ATOM 666 C C . SER A 1 87 ? 12.478 -5.501 -1.330 1.00 97.69 87 SER A C 1
ATOM 668 O O . SER A 1 87 ? 12.786 -6.520 -1.937 1.00 97.69 87 SER A O 1
ATOM 670 N N . VAL A 1 88 ? 12.295 -4.331 -1.927 1.00 95.69 88 VAL A N 1
ATOM 671 C CA . VAL A 1 88 ? 12.434 -4.042 -3.350 1.00 95.69 88 VAL A CA 1
ATOM 672 C C . VAL A 1 88 ? 13.580 -3.055 -3.508 1.00 95.69 88 VAL A C 1
ATOM 674 O O . VAL A 1 88 ? 13.683 -2.085 -2.759 1.00 95.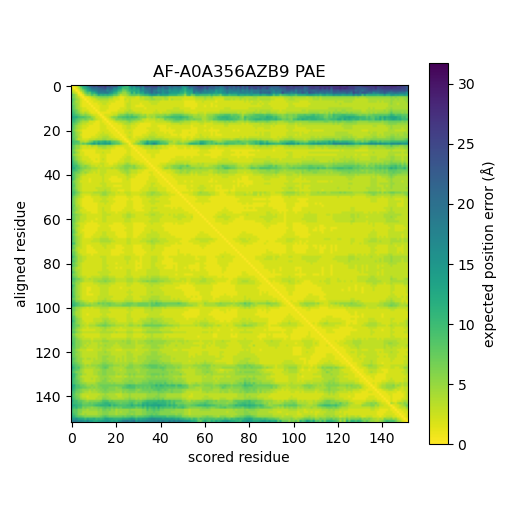69 88 VAL A O 1
ATOM 677 N N . ASN A 1 89 ? 14.427 -3.253 -4.512 1.00 95.50 89 ASN A N 1
ATOM 678 C CA . ASN A 1 89 ? 15.504 -2.315 -4.829 1.00 95.50 89 ASN A CA 1
ATOM 679 C C . ASN A 1 89 ? 14.987 -1.068 -5.583 1.00 95.50 89 ASN A C 1
ATOM 681 O O . ASN A 1 89 ? 15.506 -0.689 -6.629 1.00 95.50 89 ASN A O 1
ATOM 685 N N . ASP A 1 90 ? 13.906 -0.467 -5.085 1.00 97.62 90 ASP A N 1
ATOM 686 C CA . ASP A 1 90 ? 13.240 0.703 -5.654 1.00 97.62 90 ASP A CA 1
ATOM 687 C C . ASP A 1 90 ? 12.421 1.412 -4.574 1.00 97.62 90 ASP A C 1
ATOM 689 O O . ASP A 1 90 ? 11.847 0.776 -3.697 1.00 97.62 90 ASP A O 1
ATOM 693 N N . SER A 1 91 ? 12.303 2.734 -4.652 1.00 97.44 91 SER A N 1
ATOM 694 C CA . SER A 1 91 ? 11.391 3.482 -3.790 1.00 97.44 91 SER A CA 1
ATOM 695 C C . SER A 1 91 ? 9.951 3.115 -4.142 1.00 97.44 91 SER A C 1
ATOM 697 O O . SER A 1 91 ? 9.544 3.296 -5.289 1.00 97.44 91 SER A O 1
ATOM 699 N N . ILE A 1 92 ? 9.154 2.637 -3.182 1.00 98.25 92 ILE A N 1
ATOM 700 C CA . ILE A 1 92 ? 7.784 2.220 -3.496 1.00 98.25 92 ILE A CA 1
ATOM 701 C C . ILE A 1 92 ? 6.943 3.447 -3.855 1.00 98.25 92 ILE A C 1
ATOM 703 O O . ILE A 1 92 ? 6.846 4.405 -3.084 1.00 98.25 92 ILE A O 1
ATOM 707 N N . LYS A 1 93 ? 6.348 3.423 -5.048 1.00 96.88 93 LYS A N 1
ATOM 708 C CA . LYS A 1 93 ? 5.455 4.464 -5.558 1.00 96.88 93 LYS A CA 1
ATOM 709 C C . LYS A 1 93 ? 3.997 4.140 -5.278 1.00 96.88 93 LYS A C 1
ATOM 711 O O . LYS A 1 93 ? 3.245 5.027 -4.883 1.00 96.88 93 LYS A O 1
ATOM 716 N N . ASN A 1 94 ? 3.594 2.900 -5.524 1.00 97.12 94 ASN A N 1
ATOM 717 C CA . ASN A 1 94 ? 2.222 2.456 -5.340 1.00 97.12 94 ASN A CA 1
ATOM 718 C C . ASN A 1 94 ? 2.183 0.960 -5.013 1.00 97.12 94 ASN A C 1
ATOM 720 O O . ASN A 1 94 ? 3.087 0.218 -5.400 1.00 97.12 94 ASN A O 1
ATOM 724 N N . ILE A 1 95 ? 1.143 0.544 -4.302 1.00 97.44 95 ILE A N 1
ATOM 725 C CA . ILE A 1 95 ? 0.805 -0.855 -4.071 1.00 97.44 95 ILE A CA 1
ATOM 726 C C . ILE A 1 95 ? -0.686 -1.033 -4.323 1.00 97.44 95 ILE A C 1
ATOM 728 O O . ILE A 1 95 ? -1.479 -0.131 -4.047 1.00 97.44 95 ILE A O 1
ATOM 732 N N . CYS A 1 96 ? -1.075 -2.184 -4.853 1.00 96.19 96 CYS A N 1
ATOM 733 C CA . CYS A 1 96 ? -2.471 -2.444 -5.148 1.00 96.19 96 CYS A CA 1
ATOM 734 C C . CYS A 1 96 ? -2.774 -3.937 -5.122 1.00 96.19 96 CYS A C 1
ATOM 736 O O . CYS A 1 96 ? -1.972 -4.738 -5.594 1.00 96.19 96 CYS A O 1
ATOM 738 N N . VAL A 1 97 ? -3.931 -4.294 -4.575 1.00 95.62 97 VAL A N 1
ATOM 739 C CA . VAL A 1 97 ? -4.369 -5.685 -4.447 1.00 95.62 97 VAL A CA 1
ATOM 740 C C . VAL A 1 97 ? -5.217 -6.071 -5.656 1.00 95.62 97 VAL A C 1
ATOM 742 O O . VAL A 1 97 ? -6.064 -5.286 -6.098 1.00 95.62 97 VAL A O 1
ATOM 745 N N . PHE A 1 98 ? -4.960 -7.257 -6.199 1.00 92.62 98 PHE A N 1
ATOM 746 C CA . PHE A 1 98 ? -5.652 -7.874 -7.328 1.00 92.62 98 PHE A CA 1
ATOM 747 C C . PHE A 1 98 ? -5.862 -9.356 -7.025 1.00 92.62 98 PHE A C 1
ATOM 749 O O . PHE A 1 98 ? -4.900 -10.113 -7.120 1.00 92.62 98 PHE A O 1
ATOM 756 N N . ASP A 1 99 ? -7.088 -9.747 -6.668 1.00 87.81 99 ASP A N 1
ATOM 757 C CA . ASP A 1 99 ? -7.488 -11.145 -6.450 1.00 87.81 99 ASP A CA 1
ATOM 758 C C . ASP A 1 99 ? -6.447 -11.907 -5.608 1.00 87.81 99 ASP A C 1
ATOM 760 O O . ASP A 1 99 ? -5.753 -12.799 -6.095 1.00 87.81 99 ASP A O 1
ATOM 764 N N . ASP A 1 100 ? -6.269 -11.461 -4.359 1.00 88.06 100 ASP A N 1
ATOM 765 C CA . ASP A 1 100 ? -5.294 -11.976 -3.380 1.00 88.06 100 ASP A CA 1
ATOM 766 C C . ASP A 1 100 ? -3.799 -11.750 -3.673 1.00 88.06 100 ASP A C 1
ATOM 768 O O . ASP A 1 100 ? -2.952 -12.048 -2.826 1.00 88.06 100 ASP A O 1
ATOM 772 N N . GLN A 1 101 ? -3.442 -11.180 -4.823 1.00 94.25 101 GLN A N 1
ATOM 773 C CA . GLN A 1 101 ? -2.065 -10.805 -5.139 1.00 94.25 101 GLN A CA 1
ATOM 774 C C . GLN A 1 101 ? -1.805 -9.325 -4.874 1.00 94.25 101 GLN A C 1
ATOM 776 O O . GLN A 1 101 ? -2.673 -8.468 -5.047 1.00 94.25 101 GLN A O 1
ATOM 781 N N . LEU A 1 102 ? -0.565 -8.998 -4.515 1.00 97.19 102 LEU A N 1
ATOM 782 C CA . LEU A 1 102 ? -0.129 -7.626 -4.287 1.00 97.19 102 LEU A CA 1
ATOM 783 C C . LEU A 1 102 ? 0.791 -7.157 -5.414 1.00 97.19 102 LEU A C 1
ATOM 785 O O . LEU A 1 102 ? 1.954 -7.550 -5.493 1.00 97.19 102 LEU A O 1
ATOM 789 N N . ALA A 1 103 ? 0.294 -6.253 -6.253 1.00 97.06 103 ALA A N 1
ATOM 790 C CA . ALA A 1 103 ? 1.123 -5.504 -7.182 1.00 97.06 103 ALA A CA 1
ATOM 791 C C . ALA A 1 103 ? 1.912 -4.428 -6.422 1.00 97.06 103 ALA A C 1
ATOM 793 O O . ALA A 1 103 ? 1.339 -3.612 -5.697 1.00 97.06 103 ALA A O 1
ATOM 794 N N . VAL A 1 104 ? 3.225 -4.398 -6.621 1.00 98.12 104 VAL A N 1
ATOM 795 C CA . VAL A 1 104 ? 4.156 -3.437 -6.029 1.00 98.12 104 VAL A CA 1
ATOM 796 C C . VAL A 1 104 ? 4.855 -2.688 -7.152 1.00 98.12 104 VAL A C 1
ATOM 798 O O . VAL A 1 104 ? 5.501 -3.283 -8.012 1.00 98.12 104 VAL A O 1
ATOM 801 N N . ILE A 1 105 ? 4.719 -1.365 -7.143 1.00 97.62 105 ILE A N 1
ATOM 802 C CA . ILE A 1 105 ? 5.185 -0.488 -8.214 1.00 97.62 105 ILE A CA 1
ATOM 803 C C . ILE A 1 105 ? 6.226 0.460 -7.635 1.00 97.62 105 ILE A C 1
ATOM 805 O O . ILE A 1 105 ? 5.920 1.319 -6.804 1.00 97.62 105 ILE A O 1
ATOM 809 N N . GLY A 1 106 ? 7.464 0.303 -8.082 1.00 97.62 106 GLY A N 1
ATOM 810 C CA . GLY A 1 106 ? 8.590 1.167 -7.774 1.00 97.62 106 GLY A CA 1
ATOM 811 C C . GLY A 1 106 ? 8.590 2.459 -8.594 1.00 97.62 106 GLY A C 1
ATOM 812 O O . GLY A 1 106 ? 7.936 2.573 -9.633 1.00 97.62 106 GLY A O 1
ATOM 813 N N . LYS A 1 107 ? 9.310 3.476 -8.115 1.00 96.00 107 LYS A N 1
ATOM 814 C CA . LYS A 1 107 ? 9.418 4.776 -8.791 1.00 96.00 107 LYS A CA 1
ATOM 815 C C . LYS A 1 107 ? 10.270 4.696 -10.050 1.00 96.00 107 LYS A C 1
ATOM 817 O O . LYS A 1 107 ? 9.905 5.327 -11.039 1.00 96.00 107 LYS A O 1
ATOM 822 N N . VAL A 1 108 ? 11.377 3.952 -10.020 1.00 95.56 108 VAL A N 1
ATOM 823 C CA . VAL A 1 108 ? 12.289 3.843 -11.172 1.00 95.56 108 VAL A CA 1
ATOM 824 C C . VAL A 1 108 ? 11.902 2.734 -12.149 1.00 95.56 108 VAL A C 1
ATOM 826 O O . VAL A 1 108 ? 12.575 2.567 -13.159 1.00 95.56 108 VAL A O 1
ATOM 829 N N . GLY A 1 109 ? 10.790 2.041 -11.888 1.00 94.62 109 GLY A N 1
ATOM 830 C CA . GLY A 1 109 ? 10.142 1.144 -12.840 1.00 94.62 109 GLY A CA 1
ATOM 831 C C . GLY A 1 109 ? 10.218 -0.337 -12.502 1.00 94.62 109 GLY A C 1
ATOM 832 O O . GLY A 1 109 ? 9.764 -1.147 -13.309 1.00 94.62 109 GLY A O 1
ATOM 833 N N . ASN A 1 110 ? 10.721 -0.712 -11.321 1.00 96.50 110 ASN A N 1
ATOM 834 C CA . ASN A 1 110 ? 10.573 -2.086 -10.845 1.00 96.50 110 ASN A CA 1
ATOM 835 C C . ASN A 1 110 ? 9.101 -2.346 -10.513 1.00 96.50 110 ASN A C 1
ATOM 837 O O . ASN A 1 110 ? 8.556 -1.735 -9.594 1.00 96.50 110 ASN A O 1
ATOM 841 N N . VAL A 1 111 ? 8.457 -3.242 -11.253 1.00 96.88 111 VAL A N 1
ATOM 842 C CA . VAL A 1 111 ? 7.078 -3.668 -10.997 1.00 96.88 111 VAL A CA 1
ATOM 843 C C . VAL A 1 111 ? 7.087 -5.158 -10.720 1.00 96.88 111 VAL A C 1
ATOM 845 O O . VAL A 1 111 ? 7.602 -5.926 -11.526 1.00 96.88 111 VAL A O 1
ATOM 848 N N . LEU A 1 112 ? 6.513 -5.572 -9.597 1.00 96.75 112 LEU A N 1
ATOM 849 C CA . LEU A 1 112 ? 6.408 -6.977 -9.216 1.00 96.75 112 LEU A CA 1
ATOM 850 C C . LEU A 1 112 ? 5.021 -7.291 -8.672 1.00 96.75 112 LEU A C 1
ATOM 852 O O . LEU A 1 112 ? 4.300 -6.398 -8.232 1.00 96.75 112 LEU A O 1
ATOM 856 N N . VAL A 1 113 ? 4.655 -8.563 -8.714 1.00 97.06 113 VAL A N 1
ATOM 857 C CA . VAL A 1 113 ? 3.410 -9.086 -8.154 1.00 97.06 113 VAL A CA 1
ATOM 858 C C . VAL A 1 113 ? 3.787 -10.180 -7.179 1.00 97.06 113 VAL A C 1
ATOM 860 O O . VAL A 1 113 ? 4.519 -11.096 -7.551 1.00 97.06 113 VAL A O 1
ATOM 863 N N . LEU A 1 114 ? 3.331 -10.042 -5.940 1.00 97.56 114 LEU A N 1
ATOM 864 C CA . LEU A 1 114 ? 3.546 -11.008 -4.871 1.00 97.56 114 LEU A CA 1
ATOM 865 C C . LEU A 1 114 ? 2.278 -11.829 -4.655 1.00 97.56 114 LEU A C 1
ATOM 867 O O . LEU A 1 114 ? 1.185 -11.259 -4.625 1.00 97.56 114 LEU A O 1
ATOM 871 N N . ASP A 1 115 ? 2.429 -13.135 -4.466 1.00 95.94 115 ASP A N 1
ATOM 872 C CA . ASP A 1 115 ? 1.366 -13.978 -3.918 1.00 95.94 115 ASP A CA 1
ATOM 873 C C . ASP A 1 115 ? 1.253 -13.836 -2.383 1.00 95.94 115 ASP A C 1
ATOM 875 O O . ASP A 1 115 ? 1.955 -13.042 -1.740 1.00 95.94 115 ASP A O 1
ATOM 879 N N . GLN A 1 116 ? 0.350 -14.616 -1.784 1.00 93.38 116 GLN A N 1
ATOM 880 C CA . GLN A 1 116 ? 0.105 -14.638 -0.338 1.00 93.38 116 GLN A CA 1
ATOM 8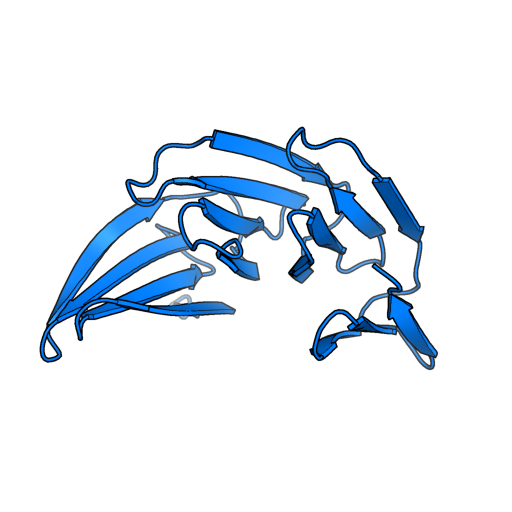81 C C . GLN A 1 116 ? 1.310 -15.117 0.490 1.00 93.38 116 GLN A C 1
ATOM 883 O O . GLN A 1 116 ? 1.382 -14.794 1.676 1.00 93.38 116 GLN A O 1
ATOM 888 N N . ASP A 1 117 ? 2.264 -15.814 -0.131 1.00 95.50 117 ASP A N 1
ATOM 889 C CA . ASP A 1 117 ? 3.503 -16.316 0.476 1.00 95.50 117 ASP A CA 1
ATOM 890 C C . ASP A 1 117 ? 4.719 -15.431 0.131 1.00 95.50 117 ASP A C 1
ATOM 892 O O . ASP A 1 117 ? 5.864 -15.768 0.431 1.00 95.50 117 ASP A O 1
ATOM 896 N N . GLN A 1 118 ? 4.478 -14.263 -0.481 1.00 96.38 118 GLN A N 1
ATOM 897 C CA . GLN A 1 118 ? 5.491 -13.295 -0.904 1.00 96.38 118 GLN A CA 1
ATOM 898 C C . GLN A 1 118 ? 6.440 -13.816 -2.001 1.00 96.38 118 GLN A C 1
ATOM 900 O O . GLN A 1 118 ? 7.533 -13.268 -2.191 1.00 96.38 118 GLN A O 1
ATOM 905 N N . HIS A 1 119 ? 6.029 -14.819 -2.779 1.00 96.56 119 HIS A N 1
ATOM 906 C CA . HIS A 1 119 ? 6.734 -15.195 -4.000 1.00 96.56 119 HIS A CA 1
ATOM 907 C C . HIS A 1 119 ? 6.371 -14.253 -5.146 1.00 96.56 119 HIS A C 1
ATOM 909 O O . HIS A 1 119 ? 5.223 -13.840 -5.306 1.00 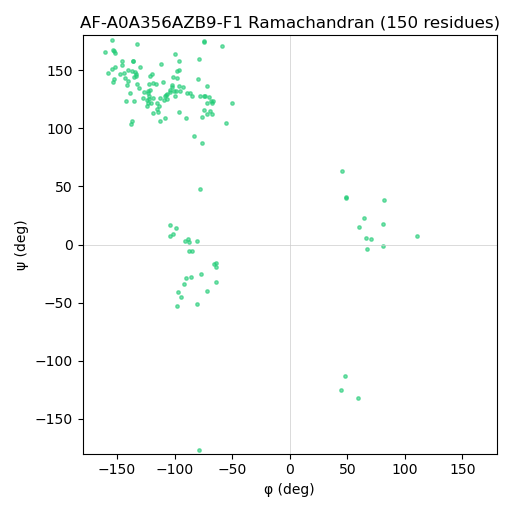96.56 119 HIS A O 1
ATOM 915 N N . ILE A 1 120 ? 7.358 -13.932 -5.984 1.00 97.19 120 ILE A N 1
ATOM 916 C CA . ILE A 1 120 ? 7.129 -13.135 -7.190 1.00 97.19 120 ILE A CA 1
ATOM 917 C C . ILE A 1 120 ? 6.446 -14.014 -8.244 1.00 97.19 120 ILE A C 1
ATOM 919 O O . ILE A 1 120 ? 7.061 -14.949 -8.756 1.00 97.19 120 ILE A O 1
ATOM 923 N N . THR A 1 121 ? 5.214 -13.673 -8.624 1.00 96.19 121 THR A N 1
ATOM 924 C CA . THR A 1 121 ? 4.468 -14.361 -9.693 1.00 96.19 121 THR A CA 1
ATOM 925 C C . THR A 1 121 ? 4.679 -13.707 -11.057 1.00 96.19 121 THR A C 1
ATOM 927 O O . THR A 1 121 ? 4.720 -14.386 -12.083 1.00 96.19 121 THR A O 1
ATOM 930 N N . LYS A 1 122 ? 4.843 -12.379 -11.087 1.00 95.38 122 LYS A N 1
ATOM 931 C CA . LYS A 1 122 ? 5.104 -11.590 -12.298 1.00 95.38 122 LYS A CA 1
ATOM 932 C C . LYS A 1 122 ? 6.060 -10.440 -11.979 1.00 95.38 122 LYS A C 1
ATOM 934 O O . LYS A 1 122 ? 6.021 -9.884 -10.882 1.00 95.38 122 LYS A O 1
ATOM 939 N N . GLN A 1 123 ? 6.899 -10.063 -12.943 1.00 95.75 123 GLN A N 1
ATOM 940 C CA . GLN A 1 123 ? 7.803 -8.920 -12.815 1.00 95.75 123 GLN A CA 1
ATOM 941 C C . GLN A 1 123 ? 8.043 -8.219 -14.151 1.00 95.75 123 GLN A C 1
ATOM 943 O O . GLN A 1 123 ? 8.114 -8.859 -15.202 1.00 95.75 123 GLN A O 1
ATOM 948 N N . TRP A 1 124 ? 8.230 -6.905 -14.089 1.00 94.38 124 TRP A N 1
ATOM 949 C CA . TRP A 1 124 ? 8.590 -6.058 -15.216 1.00 94.38 124 TRP A CA 1
ATOM 950 C C . TRP A 1 124 ? 9.605 -5.009 -14.776 1.00 94.38 124 TRP A C 1
ATOM 952 O O . TRP A 1 124 ? 9.582 -4.528 -13.643 1.00 94.38 124 TRP A O 1
ATOM 962 N N . LEU A 1 125 ? 10.449 -4.610 -15.722 1.00 95.31 125 LEU A N 1
ATOM 963 C CA . LEU A 1 125 ? 11.267 -3.414 -15.611 1.00 95.31 125 LEU A CA 1
ATOM 964 C C . LEU A 1 125 ? 10.766 -2.406 -16.643 1.00 95.31 125 LEU A C 1
ATOM 966 O O . LEU A 1 125 ? 10.948 -2.586 -17.848 1.00 95.31 125 LEU A O 1
ATOM 970 N N . LEU A 1 126 ? 10.079 -1.379 -16.160 1.00 94.06 126 LEU A N 1
ATOM 971 C CA . LEU A 1 126 ? 9.533 -0.301 -16.974 1.00 94.06 126 LEU A CA 1
ATOM 972 C C . LEU A 1 126 ? 10.452 0.927 -16.920 1.00 94.06 126 LEU A C 1
ATOM 974 O O . LEU A 1 126 ? 11.289 1.036 -16.026 1.00 94.06 126 LEU A O 1
ATOM 978 N N . PRO A 1 127 ? 10.297 1.888 -17.845 1.00 93.12 127 PRO A N 1
ATOM 979 C CA . PRO A 1 127 ? 10.811 3.233 -17.632 1.00 93.12 127 PRO A CA 1
ATOM 980 C C . PRO A 1 127 ? 10.203 3.878 -16.377 1.00 93.12 127 PRO A C 1
ATOM 982 O O . PRO A 1 127 ? 9.237 3.370 -15.801 1.00 93.12 127 PRO A O 1
ATOM 985 N N . SER A 1 128 ? 10.737 5.036 -15.985 1.00 92.06 128 SER A N 1
ATOM 986 C CA . SER A 1 128 ? 10.303 5.759 -14.783 1.00 92.06 128 SER A CA 1
ATOM 987 C C . SER A 1 128 ? 8.781 5.931 -14.736 1.00 92.06 128 SER A C 1
ATOM 989 O O . SER A 1 128 ? 8.163 6.506 -15.641 1.00 92.06 128 SER A O 1
ATOM 991 N N . VAL A 1 129 ? 8.167 5.413 -13.671 1.00 94.75 129 VAL A N 1
ATOM 992 C CA . VAL A 1 129 ? 6.711 5.389 -13.531 1.00 94.75 129 VAL A CA 1
ATOM 993 C C . VAL A 1 129 ? 6.229 6.769 -13.117 1.00 94.75 129 VAL A C 1
ATOM 995 O O . VAL A 1 129 ? 6.666 7.317 -12.103 1.00 94.75 129 VAL A O 1
ATOM 998 N N . THR A 1 130 ? 5.261 7.323 -13.843 1.00 94.12 130 THR A N 1
ATOM 999 C CA . THR A 1 130 ? 4.669 8.637 -13.557 1.00 94.12 130 THR A CA 1
ATOM 1000 C C . THR A 1 130 ? 3.367 8.512 -12.773 1.00 94.12 130 THR A C 1
ATOM 1002 O O . THR A 1 130 ? 3.209 9.226 -11.779 1.00 94.12 130 THR A O 1
ATOM 1005 N N . CYS A 1 131 ? 2.498 7.552 -13.097 1.00 92.62 131 CYS A N 1
ATOM 1006 C CA . CYS A 1 131 ? 1.288 7.262 -12.324 1.00 92.62 131 CYS A CA 1
ATOM 1007 C C . CYS A 1 131 ? 0.828 5.803 -12.460 1.00 92.62 131 CYS A C 1
ATOM 1009 O O . CYS A 1 131 ? 1.297 5.061 -13.321 1.00 92.62 131 CYS A O 1
ATOM 1011 N N . PHE A 1 132 ? -0.097 5.416 -11.583 1.00 94.62 132 PHE A N 1
ATOM 1012 C CA . PHE A 1 132 ? -0.788 4.133 -11.609 1.00 94.62 132 PHE A CA 1
ATOM 1013 C C . PHE A 1 132 ? -2.284 4.352 -11.372 1.00 94.62 132 PHE A C 1
ATOM 1015 O O . PHE A 1 132 ? -2.658 5.219 -10.577 1.00 94.62 132 PHE A O 1
ATOM 1022 N N . ALA A 1 133 ? -3.120 3.552 -12.028 1.00 93.38 133 ALA A N 1
ATOM 1023 C CA . ALA A 1 133 ? -4.551 3.466 -11.772 1.00 93.38 133 ALA A CA 1
ATOM 1024 C C . ALA A 1 133 ? -5.026 2.009 -11.856 1.00 93.38 133 ALA A C 1
ATOM 1026 O O . ALA A 1 133 ? -4.612 1.272 -12.748 1.00 93.38 133 ALA A O 1
ATOM 1027 N N . LYS A 1 134 ? -5.936 1.613 -10.961 1.00 91.62 134 LYS A N 1
ATOM 1028 C CA . LYS A 1 134 ? -6.666 0.340 -11.036 1.00 91.62 134 LYS A CA 1
ATOM 1029 C C . LYS A 1 134 ? -8.082 0.597 -11.550 1.00 91.62 134 LYS A C 1
ATOM 1031 O O . LYS A 1 134 ? -8.744 1.519 -11.077 1.00 91.62 134 LYS A O 1
ATOM 1036 N N . ALA A 1 135 ? -8.552 -0.226 -12.483 1.00 89.31 135 ALA A N 1
ATOM 1037 C CA . ALA A 1 135 ? -9.936 -0.241 -12.948 1.00 89.31 135 ALA A CA 1
ATOM 1038 C C . ALA A 1 135 ? -10.428 -1.692 -13.081 1.00 89.31 135 ALA A C 1
ATOM 1040 O O . ALA A 1 135 ? -10.031 -2.420 -13.996 1.00 89.31 135 ALA A O 1
ATOM 1041 N N . GLY A 1 136 ? -11.284 -2.120 -12.148 1.00 86.38 136 GLY A N 1
ATOM 1042 C CA . GLY A 1 136 ? -11.660 -3.530 -12.008 1.00 86.38 136 GLY A CA 1
ATOM 1043 C C . GLY A 1 136 ? -10.429 -4.396 -11.728 1.00 86.38 136 GLY A C 1
ATOM 1044 O O . GLY A 1 136 ? -9.593 -4.024 -10.908 1.00 86.38 136 GLY A O 1
ATOM 1045 N N . HIS A 1 137 ? -10.286 -5.498 -12.462 1.00 84.88 137 HIS A N 1
ATOM 1046 C CA . HIS A 1 137 ? -9.128 -6.401 -12.382 1.00 84.88 137 HIS A CA 1
ATOM 1047 C C . HIS A 1 137 ? -7.904 -5.909 -13.179 1.00 84.88 137 HIS A C 1
ATOM 1049 O O . HIS A 1 137 ? -6.886 -6.582 -13.228 1.00 84.88 137 HIS A O 1
ATOM 1055 N N . ASN A 1 138 ? -7.968 -4.727 -13.807 1.00 88.00 138 ASN A N 1
ATOM 1056 C CA . ASN A 1 138 ? -6.874 -4.214 -14.634 1.00 88.00 138 ASN A CA 1
ATOM 1057 C C . ASN A 1 138 ? -6.083 -3.120 -13.918 1.00 88.00 138 ASN A C 1
ATOM 1059 O O . ASN A 1 138 ? -6.661 -2.166 -13.388 1.00 88.00 138 ASN A O 1
ATOM 1063 N N . GLY A 1 139 ? -4.757 -3.225 -1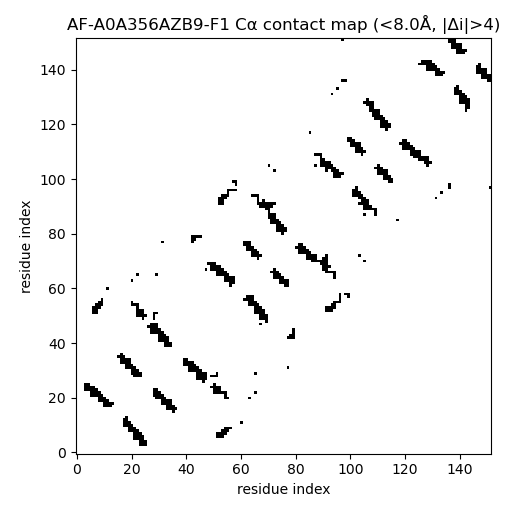3.963 1.00 92.31 139 GLY A N 1
ATOM 1064 C CA . GLY A 1 139 ? -3.844 -2.149 -13.588 1.00 92.31 139 GLY A CA 1
ATOM 1065 C C . GLY A 1 139 ? -3.348 -1.394 -14.818 1.00 92.31 139 GLY A C 1
ATOM 1066 O O . GLY A 1 139 ? -3.081 -1.994 -15.853 1.00 92.31 139 GLY A O 1
ATOM 1067 N N . PHE A 1 140 ? -3.185 -0.081 -14.712 1.00 95.19 140 PHE A N 1
ATOM 1068 C CA . PHE A 1 140 ? -2.621 0.764 -15.760 1.00 95.19 140 PHE A CA 1
ATOM 1069 C C . PHE A 1 140 ? -1.477 1.586 -15.185 1.00 95.19 140 PHE A C 1
ATOM 1071 O O . PHE A 1 140 ? -1.651 2.292 -14.193 1.00 95.19 140 PHE A O 1
ATOM 1078 N N . ILE A 1 141 ? -0.311 1.508 -15.817 1.00 96.31 141 ILE A N 1
ATOM 1079 C CA . ILE A 1 141 ? 0.888 2.257 -15.453 1.00 96.31 141 ILE A CA 1
ATOM 1080 C C . ILE A 1 141 ? 1.219 3.215 -16.586 1.00 96.31 141 ILE A C 1
ATOM 1082 O O . ILE A 1 141 ? 1.459 2.786 -17.713 1.00 96.31 141 ILE A O 1
ATOM 1086 N N . ALA A 1 142 ? 1.280 4.509 -16.284 1.00 95.19 142 ALA A N 1
ATOM 1087 C CA . ALA A 1 142 ? 1.901 5.464 -17.189 1.00 95.19 142 ALA A CA 1
ATOM 1088 C C . ALA A 1 142 ? 3.397 5.562 -16.866 1.00 95.19 142 ALA A C 1
ATOM 1090 O O . ALA A 1 142 ? 3.788 5.742 -15.707 1.00 95.19 142 ALA A O 1
ATOM 1091 N N . CYS A 1 143 ? 4.232 5.455 -17.892 1.00 93.94 143 CYS A N 1
ATOM 1092 C CA . CYS A 1 143 ? 5.678 5.619 -17.802 1.00 93.94 143 CYS A CA 1
ATOM 1093 C C . CYS A 1 143 ? 6.173 6.341 -19.058 1.00 93.94 143 CYS A C 1
ATOM 1095 O O . CYS A 1 143 ? 5.924 5.889 -20.176 1.00 93.94 143 CYS A O 1
ATOM 1097 N N . GLU A 1 144 ? 6.856 7.473 -18.877 1.00 89.06 144 GLU A N 1
ATOM 1098 C CA . GLU A 1 144 ? 7.275 8.356 -19.977 1.00 89.06 144 GLU A CA 1
ATOM 1099 C C . GLU A 1 144 ? 6.124 8.655 -20.964 1.00 89.06 144 GLU A C 1
ATOM 1101 O O . GLU A 1 144 ? 5.148 9.305 -20.592 1.00 89.06 144 GLU A O 1
ATOM 1106 N N . ASN A 1 145 ? 6.223 8.174 -22.207 1.00 88.38 145 ASN A N 1
ATOM 1107 C CA . ASN A 1 145 ? 5.234 8.313 -23.277 1.00 88.38 145 ASN A CA 1
ATOM 1108 C C . ASN A 1 145 ? 4.426 7.024 -23.539 1.00 88.38 145 ASN A C 1
ATOM 1110 O O . ASN A 1 145 ? 3.820 6.884 -24.602 1.00 88.38 145 ASN A O 1
ATOM 1114 N N . LYS A 1 146 ? 4.430 6.071 -22.599 1.00 91.25 146 LYS A N 1
ATOM 1115 C CA . LYS A 1 146 ? 3.752 4.773 -22.711 1.00 91.25 146 LYS A CA 1
ATOM 1116 C C . LYS A 1 146 ? 2.709 4.592 -21.613 1.00 91.25 146 LYS A C 1
ATOM 1118 O O . LYS A 1 146 ? 2.894 5.023 -20.476 1.00 91.25 146 LYS A O 1
ATOM 1123 N N . LEU A 1 147 ? 1.639 3.886 -21.965 1.00 93.81 147 LEU A N 1
ATOM 1124 C CA . LEU A 1 147 ? 0.666 3.331 -21.032 1.00 93.81 147 LEU A CA 1
ATOM 1125 C C . LEU A 1 147 ? 0.775 1.807 -21.097 1.00 93.81 147 LEU A C 1
ATOM 1127 O O . LEU A 1 147 ? 0.573 1.216 -22.156 1.00 93.81 147 LEU A O 1
ATOM 1131 N N . VAL A 1 148 ? 1.118 1.182 -19.978 1.00 93.88 148 VAL A N 1
ATOM 1132 C CA . VAL A 1 148 ? 1.265 -0.267 -19.842 1.00 93.88 148 VAL A CA 1
ATOM 1133 C C . VAL A 1 148 ? 0.079 -0.797 -19.053 1.00 93.88 148 VAL A C 1
ATOM 1135 O O . VAL A 1 148 ? -0.194 -0.328 -17.948 1.00 93.88 148 VAL A O 1
ATOM 1138 N N . ARG A 1 149 ? -0.632 -1.775 -19.613 1.00 92.56 149 ARG A N 1
ATOM 1139 C CA . ARG A 1 149 ? -1.655 -2.531 -18.890 1.00 92.56 149 ARG A CA 1
ATOM 1140 C C . ARG A 1 149 ? -0.982 -3.693 -18.164 1.00 92.56 149 ARG A C 1
ATOM 1142 O O . ARG A 1 149 ? -0.198 -4.421 -18.765 1.00 92.56 149 ARG A O 1
ATOM 1149 N N . LEU A 1 150 ? -1.278 -3.839 -16.879 1.00 86.75 150 LEU A N 1
ATOM 1150 C CA . LEU A 1 150 ? -0.964 -5.029 -16.106 1.00 86.75 150 LEU A CA 1
ATOM 1151 C C . LEU A 1 150 ? -2.157 -5.976 -16.223 1.00 86.75 150 LEU A C 1
ATOM 1153 O O . LEU A 1 150 ? -3.224 -5.696 -15.672 1.00 86.75 150 LEU A O 1
ATOM 1157 N N . ASP A 1 151 ? -1.970 -7.063 -16.964 1.00 78.75 151 ASP A N 1
ATOM 1158 C CA . ASP A 1 151 ? -2.917 -8.174 -17.007 1.00 78.75 151 ASP A CA 1
ATOM 1159 C C . ASP A 1 151 ? -2.613 -9.077 -15.807 1.00 78.75 151 ASP A C 1
ATOM 1161 O O . ASP A 1 151 ? -1.683 -9.896 -15.842 1.00 78.75 151 ASP A O 1
ATOM 1165 N N . LEU A 1 152 ? -3.320 -8.831 -14.701 1.00 77.38 152 LEU A N 1
ATOM 1166 C CA . LEU A 1 152 ? -3.143 -9.529 -13.429 1.00 77.38 152 LEU A CA 1
ATOM 1167 C C . LEU A 1 152 ? -4.127 -10.676 -13.297 1.00 77.38 152 LEU A C 1
ATOM 1169 O O . LEU A 1 152 ? -5.318 -10.464 -13.603 1.00 77.38 152 LEU A O 1
#

Sequence (152 aa):
MWLSTINSHAIITEDKKVLMVCGMNYAKNLKLVSVDKGIGTTVFEKNLGGTVQTVCFNDDNSIIYAGISKGSVLAFDRSGNHLWQYSVNDSIKNICVFDDQLAVIGKVGNVLVLDQDQHITKQWLLPSVTCFAKAGHNGFIACENKLVRLDL

Solvent-accessible surface area (backbone atoms only — not comparable to full-atom values): 8206 Å² total; per-residue (Å²): 132,87,78,84,44,76,60,23,60,36,75,49,78,57,97,87,26,37,40,39,39,39,11,16,69,50,81,66,13,34,36,36,31,40,30,48,93,85,47,76,42,77,65,34,73,39,67,78,93,42,36,21,36,18,39,38,56,44,98,86,59,59,38,39,39,38,25,17,49,76,9,36,40,38,36,22,40,79,76,59,49,79,73,52,75,48,82,45,106,33,34,27,52,43,59,47,69,52,94,79,24,40,40,40,32,18,37,69,13,51,32,38,28,25,43,88,84,67,48,76,78,46,76,50,81,46,62,48,44,76,49,76,50,76,58,88,75,36,38,38,35,35,25,86,95,45,78,45,74,44,90,110

Radius of gyration: 15.29 Å; Cα contacts (8 Å, |Δi|>4): 403; chains: 1; bounding box: 37×40×41 Å

Foldseek 3Di:
DDDWDFLEKDWDADPNKIWIWTATADDQRTWIWIADPNDIDTLDTHDPPAGFNEWDAEPVRQKIWTFGQQAKIWIAGSNRHTDDIDGDPAGWNYWDYAPQWIWTAGQQAWIFIAHPVGDTPDIDRDHGWDDWDDDHNWIWTDHDPDIDIDND

Nearest PDB structures (foldseek):
  4v0n-assembly4_F  TM=7.858E-01  e=1.759E-05  Chlamydomonas reinhardtii
  4v0o-assembly2_B  TM=7.800E-01  e=3.646E-05  Chlamydomonas reinhardtii
  4v0o-assembly1_F  TM=7.732E-01  e=4.490E-05  Chlamydomonas reinhardtii
  4v0m-assembly3_D  TM=7.723E-01  e=7.961E-05  Chlamydomonas reinhardtii
  7ax2-assembly1_A  TM=6.481E-01  e=1.160E-05  synthetic construct